Protein AF-A0A7V3CET1-F1 (afdb_monomer)

Secondary structure (DSSP, 8-state)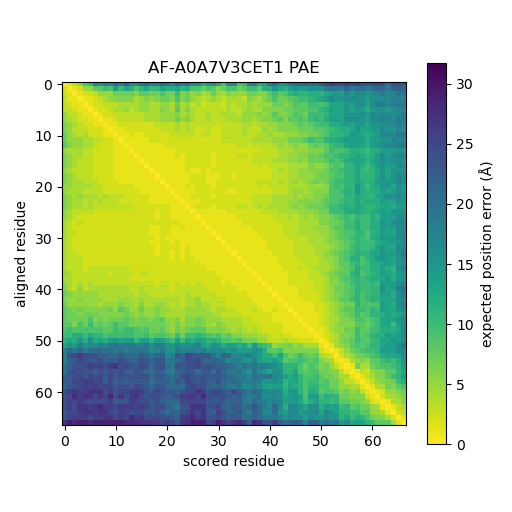:
-----------HHHHHHHHHHTT-SSHHHHHHHHHHHHHHHHHHHHHHHHHTTT--GGG---GGG--

Solvent-accessible surface area (backbone atoms only — not comparable to full-atom values): 4358 Å² total; per-residue (Å²): 133,89,85,79,94,80,89,81,93,71,64,66,69,59,52,55,49,47,17,60,76,67,67,37,93,43,69,66,53,25,51,53,50,54,52,52,51,53,54,49,51,52,52,51,53,51,49,52,60,70,42,59,93,75,65,60,79,87,75,55,84,58,78,86,74,74,126

pLDDT: mean 85.9, std 13.35, range [46.5, 97.5]

Foldseek 3Di:
DDDDDDDDDDDPVVLVVLCVVVVPPDSVRSVVVVVVVVVVVVVVVVVCVVCVPPDDPVNDPPVVVDD

Mean predicted aligned error: 8.4 Å

Nearest PDB structures (foldseek):
  6a7v-assembly1_H  TM=4.548E-01  e=2.460E+00  Mycobacterium tuberculosis H37Rv
  7vp5-assembly1_B  TM=6.908E-01  e=8.183E+00  Arabidopsis thaliana
  7vp2-assembly1_B  TM=5.435E-01  e=7.624E+00  Arabidopsis thaliana

Structure (mmCIF, N/CA/C/O backbone):
data_AF-A0A7V3CET1-F1
#
_entry.id   AF-A0A7V3CET1-F1
#
loop_
_atom_site.group_PDB
_atom_site.id
_atom_site.type_symbol
_atom_site.label_atom_id
_atom_site.label_alt_id
_a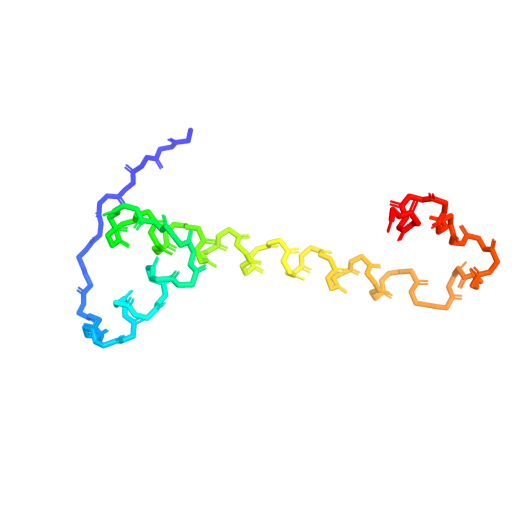tom_site.label_comp_id
_atom_site.label_asym_id
_atom_site.label_entity_id
_atom_site.label_seq_id
_atom_site.pdbx_PDB_ins_code
_atom_site.Cartn_x
_atom_site.Cartn_y
_atom_site.Cartn_z
_atom_site.occupancy
_atom_site.B_iso_or_equiv
_atom_site.auth_seq_id
_atom_site.auth_comp_id
_atom_site.auth_asym_id
_atom_site.auth_atom_id
_atom_site.pdbx_PDB_model_num
ATOM 1 N N . MET A 1 1 ? 9.490 14.868 3.922 1.00 65.25 1 MET A N 1
ATOM 2 C CA . MET A 1 1 ? 8.404 15.223 2.978 1.00 65.25 1 MET A CA 1
ATOM 3 C C . MET A 1 1 ? 7.211 15.751 3.758 1.00 65.25 1 MET A C 1
ATOM 5 O O . MET A 1 1 ? 6.967 15.265 4.858 1.00 65.25 1 MET A O 1
ATOM 9 N N . ALA A 1 2 ? 6.500 16.747 3.226 1.00 86.00 2 ALA A N 1
ATOM 10 C CA . ALA A 1 2 ? 5.313 17.303 3.872 1.00 86.00 2 ALA A CA 1
ATOM 11 C C . ALA A 1 2 ? 4.146 16.304 3.804 1.00 86.00 2 ALA A C 1
ATOM 13 O O . ALA A 1 2 ? 3.831 15.796 2.730 1.00 86.00 2 ALA A O 1
ATOM 14 N N . LYS A 1 3 ? 3.511 16.016 4.947 1.00 84.12 3 LYS A N 1
ATOM 15 C CA . LYS A 1 3 ? 2.301 15.185 5.011 1.00 84.12 3 LYS A CA 1
ATOM 16 C C . LYS A 1 3 ? 1.074 16.080 4.880 1.00 84.12 3 LYS A C 1
ATOM 18 O O . LYS A 1 3 ? 0.957 17.069 5.597 1.00 84.12 3 LYS A O 1
ATOM 23 N N . VAL A 1 4 ? 0.149 15.715 3.996 1.00 91.8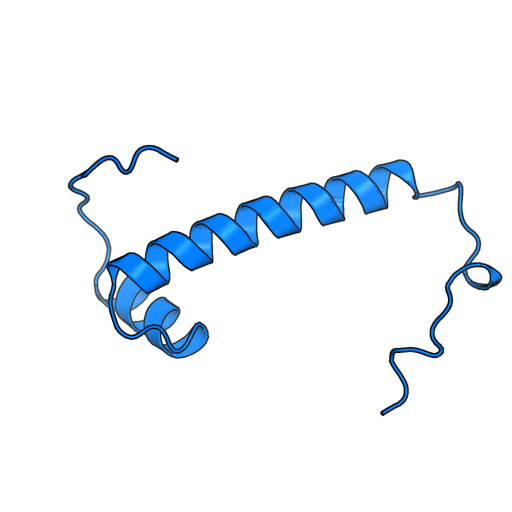1 4 VAL A N 1
ATOM 24 C CA . VAL A 1 4 ? -1.113 16.440 3.804 1.00 91.81 4 VAL A CA 1
ATOM 25 C C . VAL A 1 4 ? -2.267 15.536 4.210 1.00 91.81 4 VAL A C 1
ATOM 27 O O . VAL A 1 4 ? -2.400 14.426 3.701 1.00 91.81 4 VAL A O 1
ATOM 30 N N . ARG A 1 5 ? -3.128 16.012 5.116 1.00 92.19 5 ARG A N 1
ATOM 31 C CA . ARG A 1 5 ? -4.358 15.300 5.473 1.00 92.19 5 ARG A CA 1
ATOM 32 C C . ARG A 1 5 ? -5.406 15.536 4.391 1.00 92.19 5 ARG A C 1
ATOM 34 O O . ARG A 1 5 ? -5.717 16.676 4.053 1.00 92.19 5 ARG A O 1
ATOM 41 N N . LYS A 1 6 ? -5.963 14.452 3.866 1.00 89.69 6 LYS A N 1
ATOM 42 C CA . LYS A 1 6 ? -7.081 14.461 2.920 1.00 89.69 6 LYS A CA 1
ATOM 43 C C . LYS A 1 6 ? -8.182 13.550 3.453 1.00 89.69 6 LYS A C 1
ATOM 45 O O . LYS A 1 6 ? -7.895 12.595 4.172 1.00 89.69 6 LYS A O 1
ATOM 50 N N . GLN A 1 7 ? -9.430 13.870 3.132 1.00 92.75 7 GLN A N 1
ATOM 51 C CA . GLN A 1 7 ? -10.593 13.081 3.525 1.00 92.75 7 GLN A CA 1
ATOM 52 C C . GLN A 1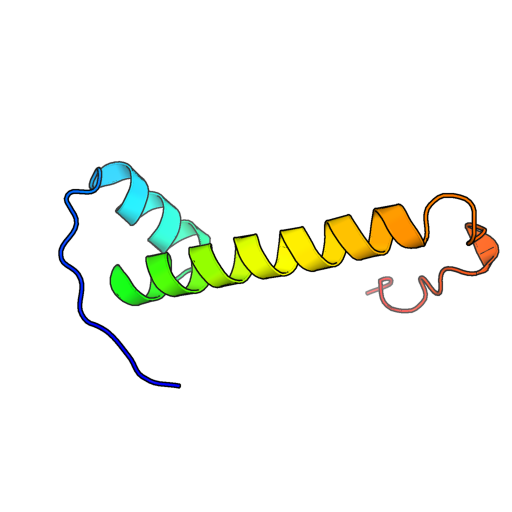 7 ? -11.190 12.448 2.270 1.00 92.75 7 GLN A C 1
ATOM 54 O O . GLN A 1 7 ? -11.441 13.144 1.289 1.00 92.75 7 GLN A O 1
ATOM 59 N N . PHE A 1 8 ? -11.373 11.130 2.295 1.00 89.06 8 PHE A N 1
ATOM 60 C CA . PHE A 1 8 ? -11.85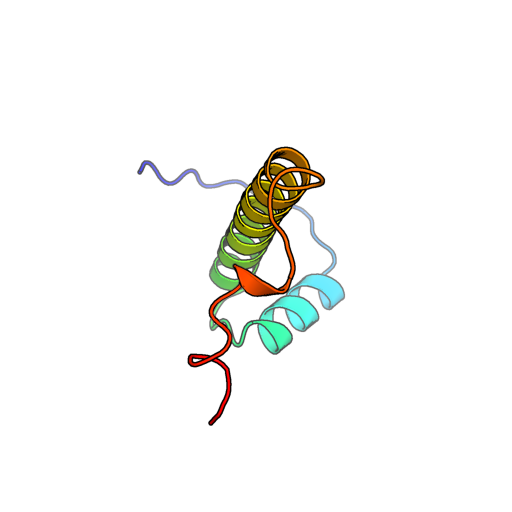5 10.350 1.159 1.00 89.06 8 PHE A CA 1
ATOM 61 C C . PHE A 1 8 ? -12.995 9.439 1.601 1.00 89.06 8 PHE A C 1
ATOM 63 O O . PHE A 1 8 ? -12.988 8.930 2.722 1.00 89.06 8 PHE A O 1
ATOM 70 N N . VAL A 1 9 ? -13.941 9.199 0.697 1.00 94.38 9 VAL A N 1
ATOM 71 C CA . VAL A 1 9 ? -14.951 8.150 0.852 1.00 94.38 9 VAL A CA 1
ATOM 72 C C . VAL A 1 9 ? -14.462 6.945 0.062 1.00 94.38 9 VAL A C 1
ATOM 74 O O . VAL A 1 9 ? -14.371 6.995 -1.161 1.00 94.38 9 VAL A O 1
ATOM 77 N N . LEU A 1 10 ? -14.084 5.883 0.770 1.00 92.06 10 LEU A N 1
ATOM 78 C CA . LEU A 1 10 ? -13.536 4.663 0.184 1.00 92.06 10 LEU A CA 1
ATOM 79 C C . LEU A 1 10 ? -14.387 3.469 0.602 1.00 92.06 10 LEU A C 1
ATOM 81 O O . LEU A 1 10 ? -14.936 3.426 1.703 1.00 92.06 10 LEU A O 1
ATOM 85 N N . GLU A 1 11 ? -14.46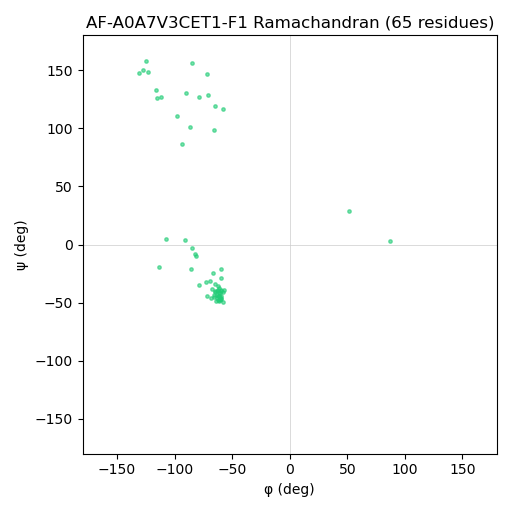8 2.476 -0.275 1.00 96.50 11 GLU A N 1
ATOM 86 C CA . GLU A 1 11 ? -15.174 1.238 0.018 1.00 96.50 11 GLU A CA 1
ATOM 87 C C . GLU A 1 11 ? -14.473 0.484 1.162 1.00 96.50 11 GLU A C 1
ATOM 89 O O . GLU A 1 11 ? -13.308 0.086 1.060 1.00 96.50 11 GLU A O 1
ATOM 94 N N . SER A 1 12 ? -15.189 0.269 2.266 1.00 95.12 12 SER A N 1
ATOM 95 C CA . SER A 1 12 ? -14.608 -0.286 3.494 1.00 95.12 12 SER A CA 1
ATOM 96 C C . SER A 1 12 ? -14.058 -1.706 3.313 1.00 95.12 12 SER A C 1
ATOM 98 O O . SER A 1 12 ? -13.017 -2.049 3.880 1.00 95.12 12 SER A O 1
ATOM 100 N N . ALA A 1 13 ? -14.714 -2.532 2.493 1.00 96.88 13 ALA A N 1
ATOM 101 C CA . ALA A 1 13 ? -14.271 -3.892 2.201 1.00 96.88 13 ALA A CA 1
ATOM 102 C C . ALA A 1 13 ? -12.925 -3.900 1.462 1.00 96.88 13 ALA A C 1
ATOM 104 O O . ALA A 1 13 ? -12.031 -4.683 1.802 1.00 96.88 13 ALA A O 1
ATOM 105 N N . LYS A 1 14 ? -12.745 -2.972 0.516 1.00 96.25 14 LYS A N 1
ATOM 106 C CA . LYS A 1 14 ? -11.501 -2.794 -0.236 1.00 96.25 14 LYS A CA 1
ATOM 107 C C . LYS A 1 14 ? -10.343 -2.431 0.688 1.00 96.25 14 LYS A C 1
ATOM 109 O O . LYS A 1 14 ? -9.311 -3.097 0.654 1.00 96.25 14 LYS A O 1
ATOM 114 N N . ILE A 1 15 ? -10.539 -1.452 1.573 1.00 95.88 15 ILE A N 1
ATOM 115 C CA . ILE A 1 15 ? -9.507 -1.012 2.526 1.00 95.88 15 ILE A CA 1
ATOM 116 C C . ILE A 1 15 ? -9.133 -2.125 3.504 1.00 95.88 15 ILE A C 1
ATOM 118 O O . ILE A 1 15 ? -7.949 -2.406 3.690 1.00 95.88 15 ILE A O 1
ATOM 122 N N . LYS A 1 16 ? -10.118 -2.851 4.046 1.00 96.50 16 LYS A N 1
ATOM 123 C CA . LYS A 1 16 ? -9.856 -4.013 4.912 1.00 96.50 16 LYS A CA 1
ATOM 124 C C . LYS A 1 16 ? -9.044 -5.093 4.199 1.00 96.50 16 LYS A C 1
ATOM 126 O O . LYS A 1 16 ? -8.167 -5.702 4.813 1.00 96.50 16 LYS A O 1
ATOM 131 N N . ARG A 1 17 ? -9.326 -5.349 2.919 1.00 97.44 17 ARG A N 1
ATOM 132 C CA . ARG A 1 17 ? -8.596 -6.345 2.125 1.00 97.44 17 ARG A CA 1
ATOM 133 C C . ARG A 1 17 ? -7.159 -5.907 1.862 1.00 97.44 17 ARG A C 1
ATOM 135 O O . ARG A 1 17 ? -6.251 -6.700 2.094 1.00 97.44 17 ARG A O 1
ATOM 142 N N . VAL A 1 18 ? -6.952 -4.656 1.454 1.00 96.62 18 VAL A N 1
ATOM 143 C CA . VAL A 1 18 ? -5.609 -4.091 1.241 1.00 96.62 18 VAL A CA 1
ATOM 144 C C . VAL A 1 18 ? -4.800 -4.129 2.537 1.00 96.62 18 VAL A C 1
ATOM 146 O O . VAL A 1 18 ? -3.673 -4.615 2.531 1.00 96.62 18 VAL A O 1
ATOM 149 N N . ARG A 1 19 ? -5.397 -3.746 3.671 1.00 97.50 19 ARG A N 1
ATOM 150 C CA . ARG A 1 19 ? -4.732 -3.800 4.979 1.00 97.50 19 ARG A CA 1
ATOM 151 C C . ARG A 1 19 ? -4.265 -5.211 5.346 1.00 97.50 19 ARG A C 1
ATOM 153 O O . ARG A 1 19 ? -3.160 -5.368 5.852 1.00 97.50 19 ARG A O 1
ATOM 160 N N . LYS A 1 20 ? -5.073 -6.240 5.059 1.00 97.19 20 LYS A N 1
ATOM 161 C CA . LYS A 1 20 ? -4.688 -7.648 5.269 1.00 97.19 20 LYS A CA 1
ATOM 162 C C . LYS A 1 20 ? -3.538 -8.081 4.358 1.00 97.19 20 LYS A C 1
ATOM 164 O O . LYS A 1 20 ? -2.610 -8.715 4.844 1.00 97.19 20 LYS A O 1
ATOM 169 N N . ILE A 1 21 ? -3.600 -7.738 3.068 1.00 96.94 21 ILE A N 1
ATOM 170 C CA . ILE A 1 21 ? -2.558 -8.079 2.083 1.00 96.94 21 ILE A CA 1
ATOM 171 C C . ILE A 1 21 ? -1.219 -7.459 2.491 1.00 96.94 21 ILE A C 1
ATOM 173 O O . ILE A 1 21 ? -0.205 -8.148 2.521 1.00 96.94 21 ILE A O 1
ATOM 177 N N . LEU A 1 22 ? -1.237 -6.177 2.858 1.00 96.50 22 LEU A N 1
ATOM 178 C CA . LEU A 1 22 ? -0.039 -5.415 3.211 1.00 96.50 22 LEU A CA 1
ATOM 179 C C . LEU A 1 22 ? 0.380 -5.580 4.678 1.00 96.50 22 LEU A C 1
ATOM 181 O O . LEU A 1 22 ? 1.390 -5.022 5.086 1.00 96.50 22 LEU A O 1
ATOM 185 N N . ARG A 1 23 ? -0.394 -6.324 5.484 1.00 96.38 23 ARG A N 1
ATOM 186 C CA . ARG A 1 23 ? -0.202 -6.480 6.940 1.00 96.38 23 ARG A CA 1
ATOM 187 C C . ARG A 1 23 ? -0.072 -5.143 7.690 1.00 96.38 23 ARG A C 1
ATOM 189 O O . ARG A 1 23 ? 0.563 -5.076 8.739 1.00 96.38 23 ARG A O 1
ATOM 196 N N . ALA A 1 24 ? -0.700 -4.094 7.168 1.00 96.88 24 ALA A N 1
ATOM 197 C CA . ALA A 1 24 ? -0.654 -2.757 7.744 1.00 96.88 24 ALA A CA 1
ATOM 198 C C . ALA A 1 24 ? -1.479 -2.680 9.041 1.00 96.88 24 ALA A C 1
ATOM 200 O O . ALA A 1 24 ? -2.521 -3.331 9.186 1.00 96.88 24 ALA A O 1
ATOM 201 N N . LYS A 1 25 ? -1.039 -1.854 9.992 1.00 95.12 25 LYS A N 1
ATOM 202 C CA . LYS A 1 25 ? -1.716 -1.664 11.284 1.00 95.12 25 LYS A CA 1
ATOM 203 C C . LYS A 1 25 ? -2.915 -0.735 11.153 1.00 95.12 25 LYS A C 1
ATOM 205 O O . LYS A 1 25 ? -3.925 -0.931 11.828 1.00 95.12 25 LYS A O 1
ATOM 210 N N . THR A 1 26 ? -2.815 0.261 10.276 1.00 95.69 26 THR A N 1
ATOM 211 C CA . THR A 1 26 ? -3.860 1.272 10.065 1.00 95.69 26 THR A CA 1
ATOM 212 C C . THR A 1 26 ? -4.292 1.352 8.607 1.00 95.69 26 THR A C 1
ATOM 214 O O . THR A 1 26 ? -3.555 0.975 7.699 1.00 95.69 26 THR A O 1
ATOM 217 N N . ASP A 1 27 ? -5.495 1.874 8.374 1.00 94.31 27 ASP A N 1
ATOM 218 C CA . ASP A 1 27 ? -5.996 2.105 7.017 1.00 94.31 27 ASP A CA 1
ATOM 219 C C . ASP A 1 27 ? -5.146 3.158 6.282 1.00 94.31 27 ASP A C 1
ATOM 221 O O . ASP A 1 27 ? -4.901 3.026 5.088 1.00 94.31 27 ASP A O 1
ATOM 225 N N . THR A 1 28 ? -4.624 4.159 7.001 1.00 94.19 28 THR A N 1
ATOM 226 C CA . THR A 1 28 ? -3.691 5.158 6.454 1.00 94.19 28 THR A CA 1
ATOM 227 C C . THR A 1 28 ? -2.410 4.513 5.941 1.00 94.19 28 THR A C 1
ATOM 229 O O . THR A 1 28 ? -1.996 4.793 4.825 1.00 94.19 28 THR A O 1
ATOM 232 N N . GLU A 1 29 ? -1.800 3.636 6.739 1.00 95.25 29 GLU A N 1
ATOM 233 C CA . GLU A 1 29 ? -0.586 2.902 6.361 1.00 95.25 29 GLU A CA 1
ATOM 234 C C . GLU A 1 29 ? -0.843 1.986 5.161 1.00 95.25 29 GLU A C 1
ATOM 236 O O . GLU A 1 29 ? -0.042 1.936 4.235 1.00 95.25 29 GLU A O 1
ATOM 241 N N . ALA A 1 30 ? -2.003 1.325 5.126 1.00 96.62 30 ALA A N 1
ATOM 242 C CA . ALA A 1 30 ? -2.395 0.494 3.994 1.00 96.62 30 ALA A CA 1
ATOM 243 C C . ALA A 1 30 ? -2.524 1.303 2.691 1.00 96.62 30 ALA A C 1
ATOM 245 O O . ALA A 1 30 ? -2.132 0.828 1.628 1.00 96.62 30 ALA A O 1
ATOM 246 N N . VAL A 1 31 ? -3.087 2.514 2.762 1.00 94.56 31 VAL A N 1
ATOM 247 C CA . VAL A 1 31 ? -3.227 3.402 1.600 1.00 94.56 31 VAL A CA 1
ATOM 248 C C . VAL A 1 31 ? -1.875 3.969 1.176 1.00 94.56 31 VAL A C 1
ATOM 250 O O . VAL A 1 31 ? -1.583 3.966 -0.017 1.00 94.56 31 VAL A O 1
ATOM 253 N N . ASP A 1 32 ? -1.052 4.419 2.123 1.00 95.12 32 ASP A N 1
ATOM 254 C CA . ASP A 1 32 ? 0.282 4.962 1.841 1.00 95.12 32 ASP A CA 1
ATOM 255 C C . ASP A 1 32 ? 1.164 3.917 1.144 1.00 95.12 32 ASP A C 1
ATOM 257 O O . ASP A 1 32 ? 1.715 4.187 0.076 1.00 95.12 32 ASP A O 1
ATOM 261 N N . GLU A 1 33 ? 1.186 2.676 1.643 1.00 96.12 33 GLU A N 1
ATOM 262 C CA . GLU A 1 33 ? 1.986 1.633 0.997 1.00 96.12 33 GLU A CA 1
ATOM 263 C C . GLU A 1 33 ? 1.420 1.140 -0.326 1.00 96.12 33 GLU A C 1
ATOM 265 O O . GLU A 1 33 ? 2.177 0.832 -1.249 1.00 96.12 33 GLU A O 1
ATOM 270 N N . ALA A 1 34 ? 0.097 1.131 -0.487 1.00 96.19 34 ALA A N 1
ATOM 271 C CA . ALA A 1 34 ? -0.488 0.861 -1.794 1.00 96.19 34 ALA A CA 1
ATOM 272 C C . ALA A 1 34 ? -0.030 1.896 -2.841 1.00 96.19 34 ALA A C 1
ATOM 274 O O . ALA A 1 34 ? 0.260 1.525 -3.981 1.00 96.19 34 ALA A O 1
ATOM 275 N N . LEU A 1 35 ? 0.081 3.175 -2.463 1.00 94.94 35 LEU A N 1
ATOM 276 C CA . LEU A 1 35 ? 0.597 4.224 -3.349 1.00 94.94 35 LEU A CA 1
ATOM 277 C C . LEU A 1 35 ? 2.078 4.000 -3.677 1.00 94.94 35 LEU A C 1
ATOM 279 O O . LEU A 1 35 ? 2.461 4.087 -4.847 1.00 94.94 35 LEU A O 1
ATOM 283 N N . ASN A 1 36 ? 2.894 3.647 -2.683 1.00 95.88 36 ASN A N 1
ATOM 284 C CA . ASN A 1 36 ? 4.312 3.355 -2.891 1.00 95.88 36 ASN A CA 1
ATOM 285 C C . ASN A 1 36 ? 4.524 2.175 -3.848 1.00 95.88 36 ASN A C 1
ATOM 287 O O . ASN A 1 36 ? 5.359 2.267 -4.751 1.00 95.88 36 ASN A O 1
ATOM 291 N N . ILE A 1 37 ? 3.728 1.109 -3.724 1.00 96.19 37 ILE A N 1
ATOM 292 C CA . ILE A 1 37 ? 3.778 -0.049 -4.630 1.00 96.19 37 ILE A CA 1
ATOM 293 C C . ILE A 1 37 ? 3.451 0.364 -6.068 1.00 96.19 37 ILE A C 1
ATOM 295 O O . ILE A 1 37 ? 4.153 -0.037 -6.997 1.00 96.19 37 ILE A O 1
ATOM 299 N N . VAL A 1 38 ? 2.421 1.188 -6.279 1.00 96.31 38 VAL A N 1
ATOM 300 C CA . VAL A 1 38 ? 2.063 1.667 -7.626 1.00 96.31 38 VAL A CA 1
ATOM 301 C C . VAL A 1 38 ? 3.207 2.478 -8.241 1.00 96.31 38 VAL A C 1
ATOM 303 O O . VAL A 1 38 ? 3.569 2.255 -9.399 1.00 96.31 38 VAL A O 1
ATOM 306 N N . LEU A 1 39 ? 3.822 3.372 -7.463 1.00 95.88 39 LEU A N 1
ATOM 307 C CA . LEU A 1 39 ? 4.963 4.172 -7.914 1.00 95.88 39 LEU A CA 1
ATOM 308 C C . LEU A 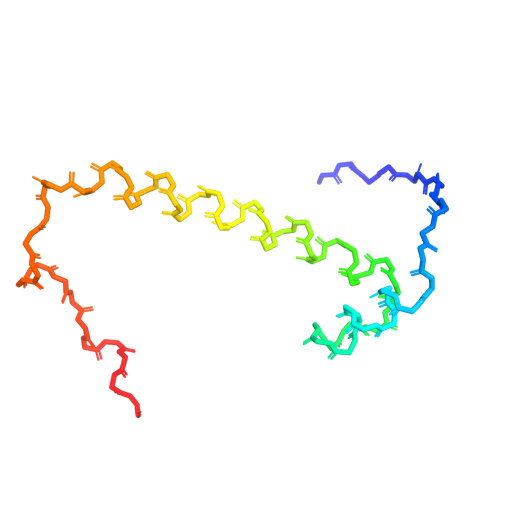1 39 ? 6.196 3.305 -8.210 1.00 95.88 39 LEU A C 1
ATOM 310 O O . LEU A 1 39 ? 6.888 3.532 -9.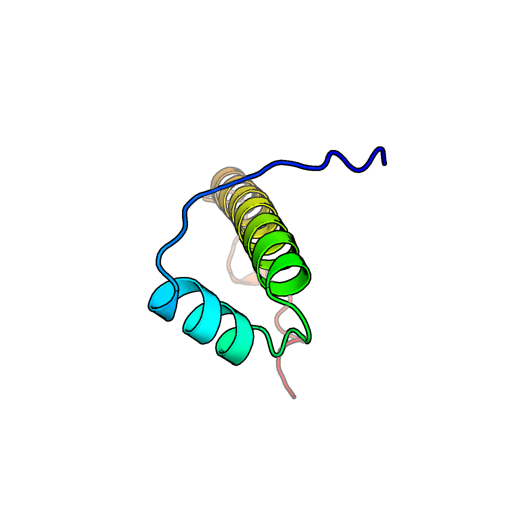205 1.00 95.88 39 LEU A O 1
ATOM 314 N N . ALA A 1 40 ? 6.468 2.299 -7.379 1.00 94.12 40 ALA A N 1
ATOM 315 C CA . ALA A 1 40 ? 7.548 1.345 -7.605 1.00 94.12 40 ALA A CA 1
ATOM 316 C C . ALA A 1 40 ? 7.317 0.539 -8.893 1.00 94.12 40 ALA A C 1
ATOM 318 O O . ALA A 1 40 ? 8.206 0.466 -9.743 1.00 94.12 40 ALA A O 1
ATOM 319 N N . ASN A 1 41 ? 6.101 0.030 -9.097 1.00 94.12 41 ASN A N 1
ATOM 320 C CA . ASN A 1 41 ? 5.730 -0.719 -10.297 1.00 94.12 41 ASN A CA 1
ATOM 321 C C . ASN A 1 41 ? 5.850 0.126 -11.568 1.00 94.12 41 ASN A C 1
ATOM 323 O O . ASN A 1 41 ? 6.294 -0.382 -12.599 1.00 94.12 41 ASN A O 1
ATOM 327 N N . GLN A 1 42 ? 5.507 1.416 -11.510 1.00 94.44 42 GLN A N 1
ATOM 328 C CA . GLN A 1 42 ? 5.710 2.330 -12.633 1.00 94.44 42 GLN A CA 1
ATOM 329 C C . GLN A 1 42 ? 7.200 2.468 -12.980 1.00 94.44 42 GLN A C 1
ATOM 331 O O . GLN A 1 42 ? 7.555 2.415 -14.159 1.00 94.44 42 GLN A O 1
ATOM 336 N N . LYS A 1 43 ? 8.074 2.620 -11.974 1.00 92.00 43 LYS A N 1
ATOM 337 C CA . LYS A 1 43 ? 9.530 2.708 -12.182 1.00 92.00 43 LYS A CA 1
ATOM 338 C C . LYS A 1 43 ? 10.088 1.426 -12.794 1.00 92.00 43 LYS A C 1
ATOM 340 O O . LYS A 1 43 ? 10.802 1.508 -13.788 1.00 92.00 43 LYS A O 1
ATOM 345 N N . ILE A 1 44 ? 9.714 0.265 -12.250 1.00 89.31 44 ILE A N 1
ATOM 346 C CA . ILE A 1 44 ? 10.124 -1.050 -12.768 1.00 89.31 44 ILE A CA 1
ATOM 347 C C . ILE A 1 44 ? 9.646 -1.222 -14.211 1.00 89.31 44 ILE A C 1
ATOM 349 O O . ILE A 1 44 ? 10.429 -1.571 -15.085 1.00 89.31 44 ILE A O 1
ATOM 353 N N . SER A 1 45 ? 8.382 -0.901 -14.490 1.00 88.31 45 SER A N 1
ATOM 354 C CA . SER A 1 45 ? 7.819 -1.012 -15.840 1.00 88.31 45 SER A CA 1
ATOM 355 C C . SER A 1 45 ? 8.525 -0.096 -16.839 1.00 88.31 45 SER A C 1
ATOM 357 O O . SER A 1 45 ? 8.753 -0.492 -17.980 1.00 88.31 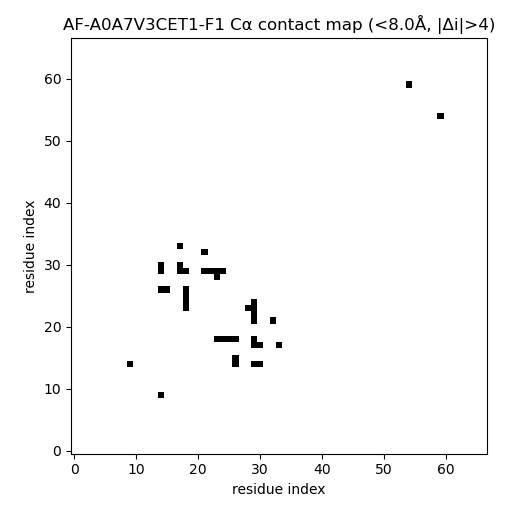45 SER A O 1
ATOM 359 N N . LYS A 1 46 ? 8.877 1.128 -16.427 1.00 89.38 46 LYS A N 1
ATOM 360 C CA . LYS A 1 46 ? 9.645 2.060 -17.258 1.00 89.38 46 LYS A CA 1
ATOM 361 C C . LYS A 1 46 ? 11.039 1.508 -17.547 1.00 89.38 46 LYS A C 1
ATOM 363 O O . LYS A 1 46 ? 11.419 1.454 -18.711 1.00 89.38 46 LYS A O 1
ATOM 368 N N . LEU A 1 47 ? 11.742 1.037 -16.517 1.00 85.94 47 LEU A N 1
ATOM 369 C CA . LEU A 1 47 ? 13.053 0.413 -16.663 1.00 85.94 47 LEU A CA 1
ATOM 370 C C . LEU A 1 47 ? 12.979 -0.790 -17.611 1.00 85.94 47 LEU A C 1
ATOM 372 O O . LEU A 1 47 ? 13.725 -0.849 -18.577 1.00 85.94 47 LEU A O 1
ATOM 376 N N . HIS A 1 48 ? 12.027 -1.704 -17.413 1.00 84.38 48 HIS A N 1
ATOM 377 C CA . HIS A 1 48 ? 11.845 -2.858 -18.295 1.00 84.38 48 HIS A CA 1
ATOM 378 C C . HIS A 1 48 ? 11.617 -2.454 -19.754 1.00 84.38 48 HIS A C 1
ATOM 380 O O . HIS A 1 48 ? 12.162 -3.098 -20.641 1.00 84.38 48 HIS A O 1
ATOM 386 N N . ARG A 1 49 ? 10.861 -1.381 -20.027 1.00 84.31 49 ARG A N 1
ATOM 387 C CA . ARG A 1 49 ? 10.703 -0.869 -21.401 1.00 84.31 49 ARG A CA 1
ATOM 388 C C . ARG A 1 49 ? 11.992 -0.285 -21.969 1.00 84.31 49 ARG A C 1
ATOM 390 O O . ARG A 1 49 ? 12.245 -0.458 -23.152 1.00 84.31 49 ARG A O 1
ATOM 397 N N . GLU A 1 50 ? 12.780 0.416 -21.160 1.00 84.50 50 GLU A N 1
ATOM 398 C CA . GLU A 1 50 ? 14.064 0.989 -21.589 1.00 84.50 50 GLU A CA 1
ATOM 399 C C . GLU A 1 50 ? 15.125 -0.090 -21.849 1.00 84.50 50 GLU A C 1
ATOM 401 O O . GLU A 1 50 ? 15.981 0.077 -22.718 1.00 84.50 50 GLU A O 1
ATOM 406 N N . LEU A 1 51 ? 15.055 -1.195 -21.104 1.00 79.94 51 LEU A N 1
ATOM 407 C CA . LEU A 1 51 ? 15.935 -2.354 -21.234 1.00 79.94 51 LEU A CA 1
ATOM 408 C C . LEU A 1 51 ? 15.458 -3.355 -22.300 1.00 79.94 51 LEU A C 1
ATOM 410 O O . LEU A 1 51 ? 16.266 -4.141 -22.798 1.00 79.94 51 LEU A O 1
ATOM 414 N N . ALA A 1 52 ? 14.173 -3.332 -22.670 1.00 73.44 52 ALA A N 1
ATOM 415 C CA . ALA A 1 52 ? 13.609 -4.207 -23.692 1.00 73.44 52 ALA A CA 1
ATOM 416 C C . ALA A 1 52 ? 14.347 -4.020 -25.028 1.00 73.44 52 ALA A C 1
ATOM 418 O O . ALA A 1 52 ? 14.332 -2.943 -25.622 1.00 73.44 52 ALA A O 1
ATOM 419 N N . GLY A 1 53 ? 15.005 -5.087 -25.487 1.00 67.25 53 GLY A N 1
ATOM 420 C CA . GLY A 1 53 ? 15.810 -5.098 -26.712 1.00 67.25 53 GLY A CA 1
ATOM 421 C C . GLY A 1 53 ? 17.270 -4.654 -26.547 1.00 67.25 53 GLY A C 1
ATOM 422 O O . GLY A 1 53 ? 17.977 -4.597 -27.548 1.00 67.25 53 GLY A O 1
ATOM 423 N N . ARG A 1 54 ? 17.733 -4.342 -25.325 1.00 68.31 54 ARG A N 1
ATOM 424 C CA . ARG A 1 54 ? 19.136 -3.969 -25.035 1.00 68.31 54 ARG A CA 1
ATOM 425 C C . ARG A 1 54 ? 19.902 -4.970 -24.167 1.00 68.31 54 ARG A C 1
ATOM 427 O O . ARG A 1 54 ? 21.123 -4.913 -24.162 1.00 68.31 54 ARG A O 1
ATOM 434 N N . LEU A 1 55 ? 19.209 -5.837 -23.431 1.00 63.97 55 LEU A N 1
ATOM 435 C CA . LEU A 1 55 ? 19.807 -6.844 -22.545 1.00 63.97 55 LEU A CA 1
ATOM 436 C C . LEU A 1 55 ? 19.472 -8.251 -23.031 1.00 63.97 55 LEU A C 1
ATOM 438 O O . LEU A 1 55 ? 18.304 -8.542 -23.311 1.00 63.97 55 LEU A O 1
ATOM 442 N N . ASN A 1 56 ? 20.483 -9.116 -23.086 1.00 66.88 56 ASN A N 1
ATOM 443 C CA . ASN A 1 56 ? 20.290 -10.542 -23.307 1.00 66.88 56 ASN A CA 1
ATOM 444 C C . ASN A 1 56 ? 19.991 -11.230 -21.969 1.00 66.88 56 ASN A C 1
ATOM 446 O O . ASN A 1 56 ? 20.353 -10.744 -20.900 1.00 66.88 56 ASN A O 1
ATOM 450 N N . ILE A 1 57 ? 19.325 -12.386 -22.016 1.00 64.75 57 ILE A N 1
ATOM 451 C CA . ILE A 1 57 ? 19.009 -13.175 -20.810 1.00 64.75 57 ILE A CA 1
ATOM 452 C C . ILE A 1 57 ? 20.295 -13.577 -20.062 1.00 64.75 57 ILE A C 1
ATOM 454 O O . ILE A 1 57 ? 20.283 -13.682 -18.841 1.00 64.75 57 ILE A O 1
ATOM 458 N N . GLU A 1 58 ? 21.403 -13.734 -20.789 1.00 69.19 58 GLU A N 1
ATOM 459 C CA . GLU A 1 58 ? 22.732 -14.068 -20.260 1.00 69.19 58 GLU A CA 1
ATOM 460 C C . GLU A 1 58 ? 23.341 -12.957 -19.386 1.00 69.19 58 GLU A C 1
ATOM 462 O O . GLU A 1 58 ? 24.137 -13.248 -18.498 1.00 69.19 58 GLU A O 1
ATOM 467 N N . ASP A 1 59 ? 22.920 -11.703 -19.576 1.00 67.81 59 ASP A N 1
ATOM 468 C CA . ASP A 1 59 ? 23.381 -10.550 -18.791 1.00 67.81 59 ASP A CA 1
ATOM 469 C C . ASP A 1 59 ? 22.626 -10.409 -17.453 1.00 67.81 59 ASP A C 1
ATOM 471 O O . ASP A 1 59 ? 22.945 -9.555 -16.620 1.00 67.81 59 ASP A O 1
ATOM 475 N N . MET A 1 60 ? 21.577 -11.212 -17.246 1.00 66.94 60 MET A N 1
ATOM 476 C CA . MET A 1 60 ? 20.728 -11.147 -16.063 1.00 66.94 60 MET A CA 1
ATOM 477 C C . MET A 1 60 ? 21.325 -12.012 -14.946 1.00 66.94 60 MET A C 1
ATOM 479 O O . MET A 1 60 ? 21.164 -13.231 -14.937 1.00 66.94 60 MET A O 1
ATOM 483 N N . ASP A 1 61 ? 21.991 -11.384 -13.973 1.00 66.75 61 ASP A N 1
ATOM 484 C CA . ASP A 1 61 ? 22.512 -12.078 -12.790 1.00 66.75 61 ASP A CA 1
ATOM 485 C C . ASP A 1 61 ? 21.363 -12.622 -11.918 1.00 66.75 61 ASP A C 1
ATOM 487 O O . ASP A 1 61 ? 20.746 -11.908 -11.122 1.00 66.75 61 ASP A O 1
ATOM 491 N N . GLN A 1 62 ? 21.061 -13.912 -12.085 1.00 64.81 62 GLN A N 1
ATOM 492 C CA . GLN A 1 62 ? 20.033 -14.619 -11.317 1.00 64.81 62 GLN A CA 1
ATOM 493 C C . GLN A 1 62 ? 20.570 -15.276 -10.039 1.00 64.81 62 GLN A C 1
ATOM 495 O O . GLN A 1 62 ? 19.808 -15.925 -9.316 1.00 64.81 62 GLN A O 1
ATOM 500 N N . SER A 1 63 ? 21.853 -15.085 -9.712 1.00 68.25 63 SER A N 1
ATOM 501 C CA . SER A 1 63 ? 22.503 -15.696 -8.541 1.00 68.25 63 SER A CA 1
ATOM 502 C C . SER A 1 63 ? 21.839 -15.299 -7.219 1.00 68.25 63 SER A C 1
ATOM 504 O O . SER A 1 63 ? 21.949 -16.015 -6.230 1.00 68.25 63 SER A O 1
ATOM 506 N N . ARG A 1 64 ? 21.106 -14.178 -7.209 1.00 58.47 64 ARG A N 1
ATOM 507 C CA . ARG A 1 64 ? 20.365 -13.653 -6.054 1.00 58.47 64 ARG A CA 1
ATOM 508 C C . ARG A 1 64 ? 18.992 -14.281 -5.793 1.00 58.47 64 ARG A C 1
ATOM 510 O O . ARG A 1 64 ? 18.415 -13.980 -4.757 1.00 58.47 64 ARG A O 1
ATOM 517 N N . PHE A 1 65 ? 18.455 -15.098 -6.700 1.00 63.81 65 PHE A N 1
ATOM 518 C CA . PHE A 1 65 ? 17.115 -15.697 -6.555 1.00 63.81 65 PHE A CA 1
ATOM 519 C C . PHE A 1 65 ? 17.149 -17.197 -6.235 1.00 63.81 65 PHE A C 1
ATOM 521 O O . PHE A 1 65 ? 16.101 -17.837 -6.186 1.00 63.81 65 PHE A O 1
ATOM 528 N N . ARG A 1 66 ? 18.346 -17.762 -6.036 1.00 54.94 66 ARG A N 1
ATOM 529 C CA . ARG A 1 66 ? 18.537 -19.116 -5.511 1.00 54.94 66 ARG A CA 1
ATOM 530 C C . ARG A 1 66 ? 18.711 -19.037 -3.994 1.00 54.94 66 ARG A C 1
ATOM 532 O O . ARG A 1 66 ? 19.836 -18.955 -3.514 1.00 54.94 66 ARG A O 1
ATOM 539 N N . GLU A 1 67 ? 17.598 -19.050 -3.274 1.00 46.50 67 GLU A N 1
ATOM 540 C CA . GLU A 1 67 ? 17.534 -19.474 -1.867 1.00 46.50 67 GLU A CA 1
ATOM 541 C C . GLU A 1 67 ? 16.659 -20.725 -1.769 1.00 46.50 67 GLU A C 1
ATOM 543 O O . GLU A 1 67 ? 15.594 -20.749 -2.431 1.00 46.50 67 GLU A O 1
#

Sequence (67 aa):
MAKVRKQFVLESAKIKRVRKILRAKTDTEAVDEALNIVLANQKISKLHRELAGRLNIEDMDQSRFRE

Radius of gyration: 17.52 Å; Cα contacts (8 Å, |Δi|>4): 20; chains: 1; bounding box: 39×37×38 Å